Protein AF-A0A9E3J738-F1 (afdb_monomer)

Solvent-accessible surface area (backbone atoms only — not comparable to full-atom values): 4860 Å² total; per-residue (Å²): 111,52,71,48,75,53,98,90,43,45,38,37,37,36,63,67,84,90,80,82,52,46,38,41,40,35,77,57,97,70,34,36,38,37,38,30,24,55,89,57,38,45,40,32,40,39,24,32,60,38,61,72,60,45,55,55,50,49,60,47,56,77,43,93,30,48,47,79,79,44,56,89,80,43,65,91,73,64,50,75,51,80,87,125

Sequence (84 aa):
YFWSDQHGIRIQFAGHLTGDEEIVESRTTDGSLFLYRRGEAVTGVLAFERRAEFVKLRARLRRELSWQAVGEFVPSTVFSKECQ

Foldseek 3Di:
DDWDQDPNKTKDKDFDDPPQWKWKWADDPQWIKIWTDDQQWTGMIMIINPVVLRVVVNVCNVDTDTPVNCPVPHPPPIDIDRPD

Structure (mmCIF, N/CA/C/O backbone):
data_AF-A0A9E3J738-F1
#
_entry.id   AF-A0A9E3J738-F1
#
loop_
_atom_site.group_PDB
_atom_site.id
_atom_site.type_symbol
_atom_site.label_atom_id
_atom_site.label_alt_id
_atom_site.label_comp_id
_atom_site.label_asym_id
_atom_site.label_entity_id
_atom_site.label_seq_id
_atom_site.pdbx_PDB_ins_code
_atom_site.Cartn_x
_atom_site.Cartn_y
_atom_site.Cartn_z
_atom_site.occupancy
_atom_site.B_iso_or_equiv
_atom_site.auth_seq_id
_atom_site.auth_comp_id
_atom_site.auth_asym_id
_atom_site.auth_atom_id
_atom_site.pdbx_PDB_model_num
ATOM 1 N N . TYR A 1 1 ? -10.349 -4.683 -2.362 1.00 86.88 1 TYR A N 1
ATOM 2 C CA . TYR A 1 1 ? -9.086 -5.117 -3.006 1.00 86.88 1 TYR A CA 1
ATOM 3 C C . TYR A 1 1 ? -9.251 -4.924 -4.495 1.00 86.88 1 TYR A C 1
ATOM 5 O O . TYR A 1 1 ? -10.274 -5.337 -5.021 1.00 86.88 1 TYR A O 1
ATOM 13 N N . PHE A 1 2 ? -8.271 -4.298 -5.128 1.00 91.62 2 PHE A N 1
ATOM 14 C CA . PHE A 1 2 ? -8.242 -3.957 -6.541 1.00 91.62 2 PHE A CA 1
ATOM 15 C C . PHE A 1 2 ? -6.822 -4.173 -7.075 1.00 91.62 2 PHE A C 1
ATOM 17 O O . PHE A 1 2 ? -5.848 -4.046 -6.329 1.00 91.62 2 PHE A O 1
ATOM 24 N N . TRP A 1 3 ? -6.698 -4.506 -8.353 1.00 92.44 3 TRP A N 1
ATOM 25 C CA . TRP A 1 3 ? -5.427 -4.462 -9.063 1.00 92.44 3 TRP A CA 1
ATOM 26 C C . TRP A 1 3 ? -5.669 -4.139 -10.535 1.00 92.44 3 TRP A C 1
ATOM 28 O O . TRP A 1 3 ? -6.740 -4.429 -11.065 1.00 92.44 3 TRP A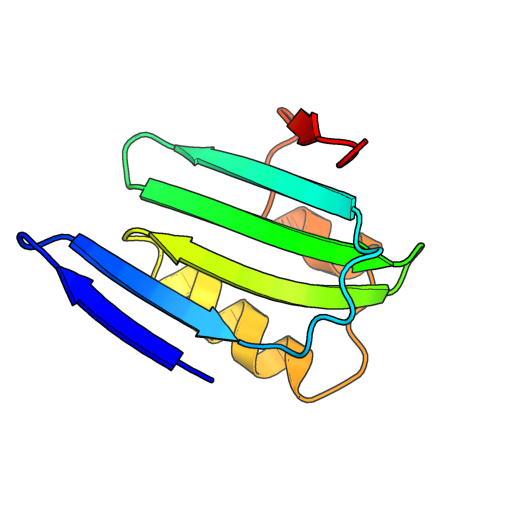 O 1
ATOM 38 N N . SER A 1 4 ? -4.661 -3.557 -11.173 1.00 93.81 4 SER A N 1
ATOM 39 C CA . SER A 1 4 ? -4.632 -3.306 -12.605 1.00 93.81 4 SER A CA 1
ATOM 40 C C . SER A 1 4 ? -3.213 -3.474 -13.122 1.00 93.81 4 SER A C 1
ATOM 42 O O . SER A 1 4 ? -2.251 -3.190 -12.412 1.00 93.81 4 SER A O 1
ATOM 44 N N . ASP A 1 5 ? -3.099 -3.900 -14.369 1.00 93.75 5 ASP A N 1
ATOM 45 C CA . ASP A 1 5 ? -1.889 -3.735 -15.164 1.00 93.75 5 ASP A CA 1
ATOM 46 C C . ASP A 1 5 ? -2.178 -2.641 -16.193 1.00 93.75 5 ASP A C 1
ATOM 48 O O . ASP A 1 5 ? -3.173 -2.731 -16.913 1.00 93.75 5 ASP A O 1
ATOM 52 N N . GLN A 1 6 ? -1.414 -1.554 -16.168 1.00 91.12 6 GLN A N 1
ATOM 53 C CA . GLN A 1 6 ? -1.548 -0.447 -17.117 1.00 91.12 6 GLN A CA 1
ATOM 54 C C . GLN A 1 6 ? -0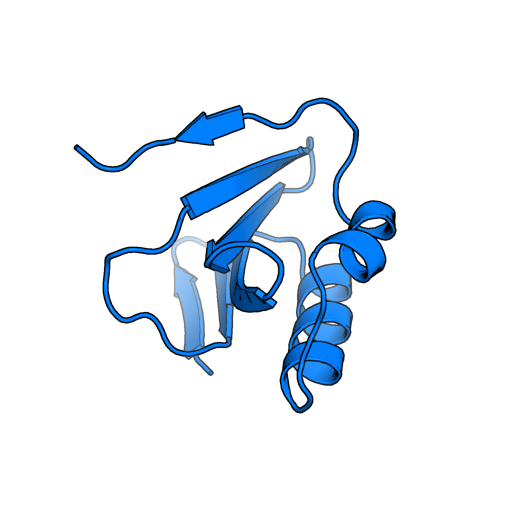.163 -0.110 -17.638 1.00 91.12 6 GLN A C 1
ATOM 56 O O . GLN A 1 6 ? 0.727 0.208 -16.854 1.00 91.12 6 GLN A O 1
ATOM 61 N N . HIS A 1 7 ? 0.022 -0.171 -18.956 1.00 91.88 7 HIS A N 1
ATOM 62 C CA . HIS A 1 7 ? 1.307 0.124 -19.597 1.00 91.88 7 HIS A CA 1
ATOM 63 C C . HIS A 1 7 ? 2.489 -0.689 -19.028 1.00 91.88 7 HIS A C 1
ATOM 65 O O . HIS A 1 7 ? 3.607 -0.185 -18.961 1.00 91.88 7 HIS A O 1
ATOM 71 N N . GLY A 1 8 ? 2.249 -1.936 -18.601 1.00 91.00 8 GLY A N 1
ATOM 72 C CA . GLY A 1 8 ? 3.272 -2.786 -17.986 1.00 91.00 8 GLY A CA 1
ATOM 73 C C . GLY A 1 8 ? 3.632 -2.402 -16.549 1.00 91.00 8 GLY A C 1
ATOM 74 O O . GLY A 1 8 ? 4.600 -2.932 -16.014 1.00 91.00 8 GLY A O 1
ATOM 75 N N . ILE A 1 9 ? 2.871 -1.491 -15.931 1.00 92.88 9 ILE A N 1
ATOM 76 C CA . ILE A 1 9 ? 2.970 -1.152 -14.515 1.00 92.88 9 ILE A CA 1
ATOM 77 C C . ILE A 1 9 ? 1.832 -1.827 -13.761 1.00 92.88 9 ILE A C 1
ATOM 79 O O . ILE A 1 9 ? 0.642 -1.605 -14.013 1.00 92.88 9 ILE A O 1
ATOM 83 N N . ARG A 1 10 ? 2.212 -2.622 -12.773 1.00 94.88 10 ARG A N 1
ATOM 84 C CA . ARG A 1 10 ? 1.328 -3.326 -11.866 1.00 94.88 10 ARG A CA 1
ATOM 85 C C . ARG A 1 10 ? 0.939 -2.430 -10.701 1.00 94.88 10 ARG A C 1
ATOM 87 O O . ARG A 1 10 ? 1.739 -2.122 -9.818 1.00 94.88 10 ARG A O 1
ATOM 94 N N . ILE A 1 11 ? -0.343 -2.095 -10.669 1.00 96.81 11 ILE A N 1
ATOM 95 C CA . ILE A 1 11 ? -0.993 -1.251 -9.669 1.00 96.81 11 ILE A CA 1
ATOM 96 C C . ILE A 1 11 ? -1.860 -2.138 -8.777 1.00 96.81 1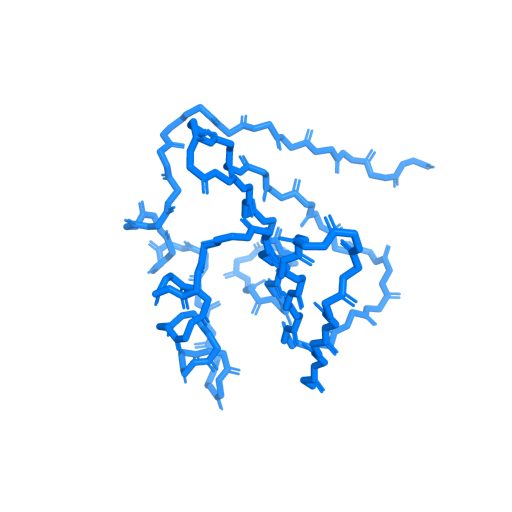1 ILE A C 1
ATOM 98 O O . ILE A 1 11 ? -2.634 -2.961 -9.267 1.00 96.81 11 ILE A O 1
ATOM 102 N N . GLN A 1 12 ? -1.755 -2.001 -7.456 1.00 97.38 12 GLN A N 1
ATOM 103 C CA . GLN A 1 12 ? -2.514 -2.824 -6.509 1.00 97.38 12 GLN A CA 1
ATOM 104 C C . GLN A 1 12 ? -3.006 -1.991 -5.330 1.00 97.38 12 GLN A C 1
ATOM 106 O O . GLN A 1 12 ? -2.218 -1.286 -4.714 1.00 97.38 12 GLN A O 1
ATOM 111 N N . PHE A 1 13 ? -4.282 -2.127 -4.969 1.00 97.81 13 PHE A N 1
ATOM 112 C CA . PHE A 1 13 ? -4.892 -1.432 -3.837 1.00 97.81 13 PHE A CA 1
ATOM 113 C C . PHE A 1 13 ? -5.645 -2.388 -2.901 1.00 97.81 13 PHE A C 1
ATOM 115 O O . PHE A 1 13 ? -6.366 -3.295 -3.333 1.00 97.81 13 PHE A O 1
ATOM 122 N N . ALA A 1 14 ? -5.523 -2.187 -1.593 1.00 97.31 14 ALA A N 1
ATOM 123 C CA . ALA A 1 14 ? -6.338 -2.852 -0.582 1.00 97.31 14 ALA A CA 1
ATOM 124 C C . ALA A 1 14 ? -6.659 -1.890 0.559 1.00 97.31 14 ALA A C 1
ATOM 126 O O . ALA A 1 14 ? -5.819 -1.084 0.928 1.00 97.31 14 ALA A O 1
ATOM 127 N N . GLY A 1 15 ? -7.852 -2.020 1.132 1.00 95.31 15 GLY A N 1
ATOM 128 C CA . GLY A 1 15 ? -8.345 -1.123 2.171 1.00 95.31 15 GLY A CA 1
ATOM 129 C C . GLY A 1 15 ? -9.710 -0.549 1.826 1.00 95.31 15 GLY A C 1
ATOM 130 O O . GLY A 1 15 ? -10.309 -0.917 0.807 1.00 95.31 15 GLY A O 1
ATOM 131 N N . HIS A 1 16 ? -10.172 0.342 2.692 1.00 93.56 16 HIS A N 1
ATOM 132 C CA . HIS A 1 16 ? -11.366 1.153 2.504 1.00 93.5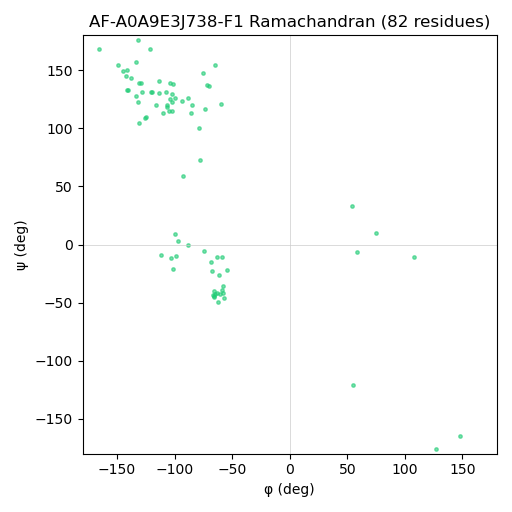6 16 HIS A CA 1
ATOM 133 C C . HIS A 1 16 ? -11.010 2.591 2.876 1.00 93.56 16 HIS A C 1
ATOM 135 O O . HIS A 1 16 ? -10.431 2.811 3.936 1.00 93.56 16 HIS A O 1
ATOM 141 N N . LEU A 1 17 ? -11.305 3.532 1.983 1.00 93.44 17 LEU A N 1
ATOM 142 C CA . LEU A 1 17 ? -10.985 4.947 2.152 1.00 93.44 17 LEU A CA 1
ATOM 143 C C . LEU A 1 17 ? -12.283 5.727 2.293 1.00 93.44 17 LEU A C 1
ATOM 145 O O . LEU A 1 17 ? -13.243 5.435 1.575 1.00 93.44 17 LEU A O 1
ATOM 149 N N . THR A 1 18 ? -12.292 6.720 3.174 1.00 92.62 18 THR A N 1
ATOM 150 C CA . THR A 1 18 ? -13.423 7.645 3.333 1.00 92.62 18 THR A CA 1
ATOM 151 C C . THR A 1 18 ? -13.099 9.068 2.882 1.00 92.62 18 THR A C 1
ATOM 153 O O . THR A 1 18 ? -14.021 9.863 2.731 1.00 92.62 18 THR A O 1
ATOM 156 N N . GLY A 1 19 ? -11.830 9.365 2.582 1.00 91.38 19 GLY A N 1
ATOM 157 C CA . GLY A 1 19 ? -11.372 10.614 1.965 1.00 91.38 19 GLY A CA 1
ATOM 158 C C . GLY A 1 19 ? -10.616 11.556 2.905 1.00 91.38 19 GLY A C 1
ATOM 159 O O . GLY A 1 19 ? -10.000 12.500 2.430 1.00 91.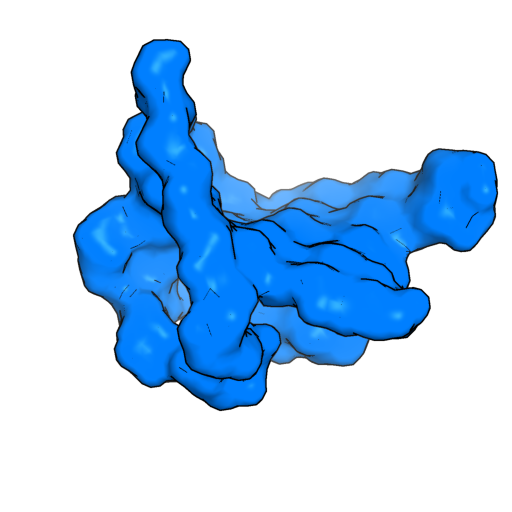38 19 GLY A O 1
ATOM 160 N N . ASP A 1 20 ? -10.630 11.295 4.210 1.00 91.88 20 ASP A N 1
ATOM 161 C CA . ASP A 1 20 ? -9.945 12.065 5.259 1.00 91.88 20 ASP A CA 1
ATOM 162 C C . ASP A 1 20 ? -8.614 11.433 5.702 1.00 91.88 20 ASP A C 1
ATOM 164 O O . ASP A 1 20 ? -8.017 11.839 6.697 1.00 91.88 20 ASP A O 1
ATOM 168 N N . GLU A 1 21 ? -8.150 10.405 4.991 1.00 93.38 21 GLU A N 1
ATOM 169 C CA . GLU A 1 21 ? -6.901 9.730 5.313 1.00 93.38 21 GLU A CA 1
ATOM 170 C C . GLU A 1 21 ? -5.658 10.569 4.991 1.00 93.38 21 GLU A C 1
ATOM 172 O O . GLU A 1 21 ? -5.502 11.110 3.896 1.00 93.38 21 GLU A O 1
ATOM 177 N N . GLU A 1 22 ? -4.695 10.550 5.910 1.00 92.94 22 GLU A N 1
ATOM 178 C CA . GLU A 1 22 ? -3.328 10.976 5.631 1.00 92.94 22 GLU A CA 1
ATOM 179 C C . GLU A 1 22 ? -2.647 9.954 4.715 1.00 92.94 22 GLU A C 1
ATOM 181 O O . GLU A 1 22 ? -2.741 8.738 4.932 1.00 92.94 22 GLU A O 1
ATOM 186 N N . ILE A 1 23 ? -1.919 10.448 3.712 1.00 92.94 23 ILE A N 1
ATOM 187 C CA . ILE A 1 23 ? -1.180 9.605 2.772 1.00 92.94 23 ILE A CA 1
ATOM 188 C C . ILE A 1 23 ? 0.308 9.706 3.075 1.00 92.94 23 ILE A C 1
ATOM 190 O O . ILE A 1 23 ? 0.907 10.775 2.940 1.00 92.94 23 ILE A O 1
ATOM 194 N N . VAL A 1 24 ? 0.905 8.568 3.423 1.00 91.81 24 VAL A N 1
ATOM 195 C CA . VAL A 1 24 ? 2.350 8.415 3.583 1.00 91.81 24 VAL A CA 1
ATOM 196 C C . VAL A 1 24 ? 2.919 7.669 2.391 1.00 91.81 24 VAL A C 1
ATOM 198 O O . VAL A 1 24 ? 2.501 6.554 2.074 1.00 91.81 24 VAL A O 1
ATOM 201 N N . GLU A 1 25 ? 3.905 8.281 1.750 1.00 91.38 25 GLU A N 1
ATOM 202 C CA . GLU A 1 25 ? 4.567 7.724 0.584 1.00 91.38 25 GLU A CA 1
ATOM 203 C C . GLU A 1 25 ? 5.962 7.152 0.896 1.00 91.38 25 GLU A C 1
ATOM 205 O O . GLU A 1 25 ? 6.768 7.765 1.591 1.00 91.38 25 GLU A O 1
ATOM 210 N N . SER A 1 26 ? 6.259 5.994 0.300 1.00 89.94 26 SER A N 1
ATOM 211 C CA . SER A 1 26 ? 7.581 5.376 0.206 1.00 89.94 26 SER A CA 1
ATOM 212 C C . SER A 1 26 ? 7.906 5.088 -1.261 1.00 89.94 26 SER A C 1
ATOM 214 O O . SER A 1 26 ? 7.336 4.179 -1.872 1.00 89.94 26 SER A O 1
ATOM 216 N N . ARG A 1 27 ? 8.844 5.855 -1.824 1.00 90.25 27 ARG A N 1
ATOM 217 C CA . ARG A 1 27 ? 9.372 5.649 -3.182 1.00 90.25 27 ARG A CA 1
ATOM 218 C C . ARG A 1 27 ? 10.732 4.960 -3.123 1.00 90.25 27 ARG A C 1
ATOM 220 O O . ARG A 1 27 ? 11.579 5.331 -2.313 1.00 90.25 27 ARG A O 1
ATOM 227 N N . THR A 1 28 ? 10.950 3.996 -4.007 1.00 87.88 28 THR A N 1
ATOM 228 C CA . THR A 1 28 ? 12.252 3.364 -4.258 1.00 87.88 28 THR A CA 1
ATOM 229 C C . THR A 1 28 ? 12.511 3.321 -5.767 1.00 87.8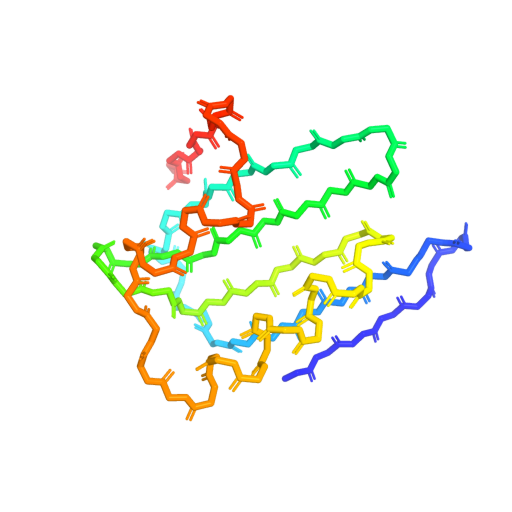8 28 THR A C 1
ATOM 231 O O . THR A 1 28 ? 11.655 3.711 -6.561 1.00 87.88 28 THR A O 1
ATOM 234 N N . THR A 1 29 ? 13.686 2.848 -6.187 1.00 88.94 29 THR A N 1
ATOM 235 C CA . THR A 1 29 ? 13.977 2.592 -7.611 1.00 88.94 29 THR A CA 1
ATOM 236 C C . THR A 1 29 ? 13.057 1.537 -8.219 1.00 88.94 29 THR A C 1
ATOM 238 O O . THR A 1 29 ? 12.797 1.571 -9.417 1.00 88.94 29 THR A O 1
ATOM 241 N N . ASP A 1 30 ? 12.539 0.636 -7.385 1.00 86.50 30 ASP A N 1
ATOM 242 C CA . ASP A 1 30 ? 11.784 -0.546 -7.805 1.00 86.50 30 ASP A CA 1
ATOM 243 C C . ASP A 1 30 ? 10.266 -0.329 -7.747 1.00 86.50 30 ASP A C 1
ATOM 245 O O . ASP A 1 30 ? 9.498 -1.258 -7.981 1.00 86.50 30 ASP A O 1
ATOM 249 N N . GLY A 1 31 ? 9.808 0.877 -7.393 1.00 92.50 31 GLY A N 1
ATOM 250 C CA . GLY A 1 31 ? 8.388 1.203 -7.359 1.00 92.50 31 GLY A CA 1
ATOM 251 C C . GLY A 1 31 ? 8.000 2.212 -6.286 1.00 92.50 31 GLY A C 1
ATOM 252 O O . GLY A 1 31 ? 8.815 2.940 -5.720 1.00 92.50 31 GLY A O 1
ATOM 253 N N . SER A 1 32 ? 6.703 2.291 -6.010 1.00 93.69 32 SER A N 1
ATOM 254 C CA . SER A 1 32 ? 6.150 3.226 -5.024 1.00 93.69 32 SER A CA 1
ATOM 255 C C . SER A 1 32 ? 5.079 2.550 -4.183 1.00 93.69 32 SER A C 1
ATOM 257 O O . SER A 1 32 ? 4.316 1.714 -4.666 1.00 93.69 32 SER A O 1
ATOM 259 N N . LEU A 1 33 ? 5.035 2.902 -2.905 1.00 94.00 33 LEU A N 1
ATOM 260 C CA . LEU A 1 33 ? 4.064 2.418 -1.937 1.00 94.00 33 LEU A CA 1
ATOM 261 C C . LEU A 1 33 ? 3.438 3.618 -1.235 1.00 94.00 33 LEU A C 1
ATOM 263 O O . LEU A 1 33 ? 4.147 4.487 -0.738 1.00 94.00 33 LEU A O 1
ATOM 267 N N . PHE A 1 34 ? 2.118 3.629 -1.166 1.00 95.12 34 PHE A N 1
ATOM 268 C CA . PHE A 1 34 ? 1.333 4.635 -0.475 1.00 95.12 34 PHE A CA 1
ATOM 269 C C . PHE A 1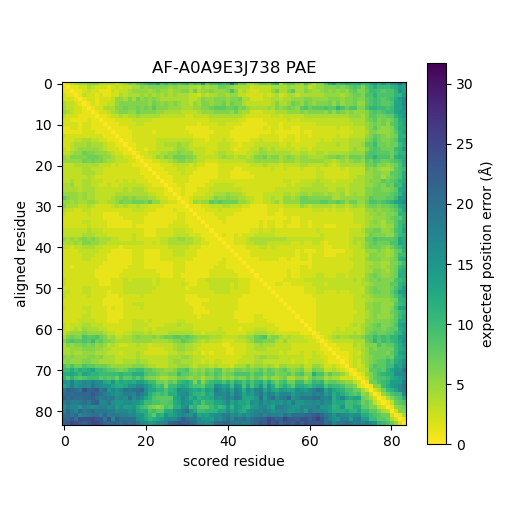 34 ? 0.513 3.944 0.599 1.00 95.12 34 PHE A C 1
ATOM 271 O O . PHE A 1 34 ? -0.152 2.937 0.339 1.00 95.12 34 PHE A O 1
ATOM 278 N N . LEU A 1 35 ? 0.564 4.486 1.804 1.00 94.81 35 LEU A N 1
ATOM 279 C CA . LEU A 1 35 ? -0.203 4.021 2.944 1.00 94.81 35 LEU A CA 1
ATOM 280 C C . LEU A 1 35 ? -1.196 5.098 3.326 1.00 94.81 35 LEU A C 1
ATOM 282 O O . LEU A 1 35 ? -0.827 6.257 3.488 1.00 94.81 35 LEU A O 1
ATOM 286 N N . TYR A 1 36 ? -2.442 4.682 3.472 1.00 95.12 36 TYR A N 1
ATOM 287 C CA . TYR A 1 36 ? -3.529 5.528 3.920 1.00 95.12 36 TYR A CA 1
ATOM 288 C C . TYR A 1 36 ? -3.739 5.248 5.396 1.00 95.12 36 TYR A C 1
ATOM 290 O O . TYR A 1 36 ? -3.897 4.084 5.789 1.00 95.12 36 TYR A O 1
ATOM 298 N N . ARG A 1 37 ? -3.706 6.296 6.214 1.00 93.38 37 ARG A N 1
ATOM 299 C CA . ARG A 1 37 ? -3.903 6.174 7.655 1.00 93.38 37 ARG A CA 1
ATOM 300 C C . ARG A 1 37 ? -4.878 7.211 8.183 1.00 93.38 37 ARG A C 1
ATOM 302 O O . ARG A 1 37 ? -5.041 8.284 7.614 1.00 93.38 37 ARG A O 1
ATOM 309 N N . ARG A 1 38 ? -5.476 6.891 9.323 1.00 93.25 38 ARG A N 1
ATOM 310 C CA . ARG A 1 38 ? -6.292 7.801 10.120 1.00 93.25 38 ARG A CA 1
ATOM 311 C C . ARG A 1 38 ? -5.820 7.706 11.561 1.00 93.25 38 ARG A C 1
ATOM 313 O O . ARG A 1 38 ? -6.053 6.697 12.229 1.00 93.25 38 ARG A O 1
ATOM 320 N N . GLY A 1 39 ? -5.081 8.720 12.003 1.00 91.62 39 GLY A N 1
ATOM 321 C CA . GLY A 1 39 ? -4.323 8.643 13.249 1.00 91.62 39 GLY A CA 1
ATOM 322 C C . GLY A 1 39 ? -3.394 7.425 13.250 1.00 91.62 39 GLY A C 1
ATOM 323 O O . GLY A 1 39 ? -2.566 7.258 12.355 1.00 91.62 39 GLY A O 1
ATOM 324 N N . GLU A 1 40 ? -3.573 6.543 14.230 1.00 91.75 40 GLU A N 1
ATOM 325 C CA . GLU A 1 40 ? -2.739 5.350 14.404 1.00 91.75 40 GLU A CA 1
ATOM 326 C C . GLU A 1 40 ? -3.233 4.119 13.637 1.00 91.75 40 GLU A C 1
ATOM 328 O O . GLU A 1 40 ? -2.584 3.081 13.706 1.00 91.75 40 GLU A O 1
ATOM 333 N N . ALA A 1 41 ? -4.345 4.192 12.901 1.00 92.94 41 ALA A N 1
ATOM 334 C CA . ALA A 1 41 ? -4.871 3.059 12.142 1.00 92.94 41 ALA A CA 1
ATOM 335 C C . ALA A 1 41 ? -4.542 3.184 10.651 1.00 92.94 41 ALA A C 1
ATOM 337 O O . ALA A 1 41 ? -4.838 4.198 10.019 1.00 92.94 41 ALA A O 1
ATOM 338 N N . VAL A 1 42 ? -3.981 2.129 10.062 1.00 95.50 42 VAL A N 1
ATOM 339 C CA . VAL A 1 42 ? -3.793 2.024 8.611 1.00 95.50 42 VAL A CA 1
ATOM 340 C C . VAL A 1 42 ? -5.066 1.478 7.987 1.00 95.50 42 VAL A C 1
ATOM 342 O O . VAL A 1 42 ? -5.504 0.372 8.299 1.00 95.50 42 VAL A O 1
ATOM 345 N N . THR A 1 43 ? -5.655 2.261 7.094 1.00 96.12 43 THR A N 1
ATOM 346 C CA . THR A 1 43 ? -6.948 1.980 6.459 1.00 96.12 43 THR A CA 1
ATOM 347 C C . THR A 1 43 ? -6.785 1.440 5.042 1.00 96.12 43 THR A C 1
ATOM 349 O O . THR A 1 43 ? -7.674 0.752 4.529 1.00 96.12 43 THR A O 1
ATOM 352 N N . GLY A 1 44 ? -5.629 1.681 4.412 1.00 96.56 44 GLY A N 1
ATOM 353 C CA . GLY A 1 44 ? -5.353 1.175 3.077 1.00 96.56 44 GLY A CA 1
ATOM 354 C C . GLY A 1 44 ? -3.897 1.231 2.636 1.00 96.56 44 GLY A C 1
ATOM 355 O O . GLY A 1 44 ? -3.037 1.853 3.254 1.00 96.56 44 GLY A O 1
ATOM 356 N N . VAL A 1 45 ? -3.636 0.553 1.524 1.00 96.88 45 VAL A N 1
ATOM 357 C CA . VAL A 1 45 ? -2.341 0.484 0.851 1.00 96.88 45 VAL A CA 1
ATOM 358 C C . VAL A 1 45 ? -2.545 0.501 -0.661 1.00 96.88 45 VAL A C 1
ATOM 360 O O . VAL A 1 45 ? -3.357 -0.264 -1.186 1.00 96.88 45 VAL A O 1
ATOM 363 N N . LEU A 1 46 ? -1.777 1.336 -1.358 1.00 96.81 46 LEU A N 1
ATOM 364 C CA . LEU A 1 46 ? -1.636 1.363 -2.814 1.00 96.81 46 LEU A CA 1
ATOM 365 C C . LEU A 1 46 ? -0.169 1.100 -3.170 1.00 96.81 46 LEU A C 1
ATOM 367 O O . LEU A 1 46 ? 0.729 1.709 -2.602 1.00 96.81 46 LEU A O 1
ATOM 371 N N . ALA A 1 47 ? 0.086 0.190 -4.102 1.00 96.19 47 ALA A N 1
ATOM 372 C CA . ALA A 1 47 ? 1.430 -0.194 -4.517 1.00 96.19 47 ALA A CA 1
ATOM 373 C C . ALA A 1 47 ? 1.566 -0.181 -6.041 1.00 96.19 47 ALA A C 1
ATOM 375 O O . ALA A 1 47 ? 0.686 -0.678 -6.744 1.00 96.19 47 ALA A O 1
ATOM 376 N N . PHE A 1 48 ? 2.708 0.316 -6.506 1.00 96.25 48 PHE A N 1
ATOM 377 C CA . PHE A 1 48 ? 3.194 0.267 -7.881 1.00 96.25 48 PHE A CA 1
ATOM 378 C C . PHE A 1 48 ? 4.474 -0.564 -7.883 1.00 96.25 48 PHE A C 1
ATOM 380 O O . PHE A 1 48 ? 5.394 -0.223 -7.142 1.00 96.25 48 PHE A O 1
ATOM 387 N N . GLU A 1 49 ? 4.507 -1.672 -8.629 1.00 95.81 49 GLU A N 1
ATOM 388 C CA . GLU A 1 49 ? 5.636 -2.629 -8.722 1.00 95.81 49 GLU A CA 1
ATOM 389 C C . GLU A 1 49 ? 6.100 -3.288 -7.397 1.00 95.81 49 GLU A C 1
ATOM 391 O O . GLU A 1 49 ? 6.831 -4.275 -7.395 1.00 95.81 49 GLU A O 1
ATOM 396 N N . ARG A 1 50 ? 5.574 -2.878 -6.236 1.00 93.56 50 ARG A N 1
ATOM 397 C CA . ARG A 1 50 ? 5.928 -3.420 -4.908 1.00 93.56 50 ARG A CA 1
ATOM 398 C C . ARG A 1 50 ? 5.025 -4.568 -4.451 1.00 93.56 50 ARG A C 1
ATOM 400 O O . ARG A 1 50 ? 4.325 -4.495 -3.434 1.00 93.56 50 ARG A O 1
ATOM 407 N N . ARG A 1 51 ? 4.975 -5.652 -5.240 1.00 93.06 51 ARG A N 1
ATOM 408 C CA . ARG A 1 51 ? 4.043 -6.781 -5.011 1.00 93.06 51 ARG A CA 1
ATOM 409 C C . ARG A 1 51 ? 4.249 -7.467 -3.658 1.00 93.06 51 ARG A C 1
ATOM 411 O O . ARG A 1 51 ? 3.258 -7.832 -3.020 1.00 93.06 51 ARG A O 1
ATOM 418 N N . ALA A 1 52 ? 5.494 -7.694 -3.243 1.00 92.50 52 ALA A N 1
ATOM 419 C CA . ALA A 1 52 ? 5.797 -8.455 -2.030 1.00 92.50 52 ALA A CA 1
ATOM 420 C C . ALA A 1 52 ? 5.318 -7.719 -0.770 1.00 92.50 52 ALA A C 1
ATOM 422 O O . ALA A 1 52 ? 4.661 -8.306 0.094 1.00 92.50 52 ALA A O 1
ATOM 423 N N . GLU A 1 53 ? 5.585 -6.420 -0.697 1.00 93.50 53 GLU A N 1
ATOM 424 C CA . GLU A 1 53 ? 5.160 -5.535 0.382 1.00 93.50 53 GLU A CA 1
ATOM 425 C C . GLU A 1 53 ? 3.644 -5.386 0.393 1.00 93.50 53 GLU A C 1
ATOM 427 O O . GLU A 1 53 ? 3.023 -5.535 1.445 1.00 93.50 53 GLU A O 1
ATOM 432 N N . PHE A 1 54 ? 3.026 -5.219 -0.781 1.00 94.69 54 PHE A N 1
ATOM 433 C CA . PHE A 1 54 ? 1.572 -5.165 -0.893 1.00 94.69 54 PHE A CA 1
ATOM 434 C C . PHE A 1 54 ? 0.890 -6.415 -0.326 1.00 94.69 54 PHE A C 1
ATOM 436 O O . PHE A 1 54 ? -0.084 -6.304 0.417 1.00 94.69 54 PHE A O 1
ATOM 443 N N . VAL A 1 55 ? 1.376 -7.617 -0.658 1.00 94.75 55 VAL A N 1
ATOM 444 C CA . VAL A 1 55 ? 0.775 -8.868 -0.165 1.00 94.75 55 VAL A CA 1
ATOM 445 C C . VAL A 1 55 ? 0.880 -8.962 1.359 1.00 94.75 55 VAL A C 1
ATOM 447 O O . VAL A 1 55 ? -0.105 -9.327 2.007 1.00 94.75 55 VAL A O 1
ATOM 450 N N . LYS A 1 56 ? 2.030 -8.586 1.937 1.00 93.94 56 LYS A N 1
ATOM 451 C CA . LYS A 1 56 ? 2.237 -8.554 3.394 1.00 93.94 56 LYS A CA 1
ATOM 452 C C . LYS A 1 56 ? 1.290 -7.560 4.073 1.00 93.94 56 LYS A C 1
ATOM 454 O O . LYS A 1 56 ? 0.593 -7.929 5.017 1.00 93.94 56 LYS A O 1
ATOM 459 N N . LEU A 1 57 ? 1.209 -6.333 3.562 1.00 94.69 57 LEU A N 1
ATOM 460 C CA . LEU A 1 57 ? 0.353 -5.278 4.111 1.00 94.69 57 LEU A CA 1
ATOM 461 C C . LEU A 1 57 ? -1.131 -5.613 3.973 1.00 94.69 57 LEU A C 1
ATOM 463 O O . LEU A 1 57 ? -1.872 -5.516 4.945 1.00 94.69 57 LEU A O 1
ATOM 467 N N . ARG A 1 58 ? -1.564 -6.114 2.812 1.00 95.19 58 ARG A N 1
ATOM 468 C CA . ARG A 1 58 ? -2.944 -6.572 2.597 1.00 95.19 58 ARG A CA 1
ATOM 469 C C . ARG A 1 58 ? -3.340 -7.681 3.570 1.00 95.19 58 ARG A C 1
ATOM 471 O O . ARG A 1 58 ? -4.486 -7.712 4.011 1.00 95.19 58 ARG A O 1
ATOM 478 N N . ALA A 1 59 ? -2.436 -8.615 3.867 1.00 94.12 59 ALA A N 1
ATOM 479 C CA . ALA A 1 59 ? -2.710 -9.670 4.836 1.00 94.12 59 ALA A CA 1
ATOM 480 C C . ALA A 1 59 ? -2.899 -9.095 6.247 1.00 94.12 59 ALA A C 1
ATOM 482 O O . ALA A 1 59 ? -3.842 -9.490 6.931 1.00 94.12 59 ALA A O 1
ATOM 483 N N . ARG A 1 60 ? -2.055 -8.132 6.648 1.00 93.31 60 ARG A N 1
ATOM 484 C CA . ARG A 1 60 ? -2.166 -7.441 7.943 1.00 93.31 60 ARG A CA 1
ATOM 485 C C . ARG A 1 60 ? -3.443 -6.588 8.037 1.00 93.31 60 ARG A C 1
ATOM 487 O O . ARG A 1 60 ? -4.125 -6.680 9.047 1.00 93.31 60 ARG A O 1
ATOM 494 N N . LEU A 1 61 ? -3.835 -5.899 6.960 1.00 93.50 61 LEU A N 1
ATOM 495 C CA . LEU A 1 61 ? -5.067 -5.091 6.852 1.00 93.50 61 LEU A CA 1
ATOM 496 C C . LEU A 1 61 ? -6.381 -5.880 6.987 1.00 93.50 61 LEU A C 1
ATOM 498 O O . LEU A 1 61 ? -7.447 -5.283 7.086 1.00 93.50 61 LEU A O 1
ATOM 502 N N . ARG A 1 62 ? -6.350 -7.220 6.968 1.00 90.19 62 ARG A N 1
ATOM 503 C CA . ARG A 1 62 ? -7.539 -8.027 7.312 1.00 90.19 62 ARG A CA 1
ATOM 504 C C . ARG A 1 62 ? -7.904 -7.926 8.795 1.00 90.19 62 ARG A C 1
ATOM 506 O O . ARG A 1 62 ? -8.984 -8.360 9.182 1.00 90.19 62 ARG A O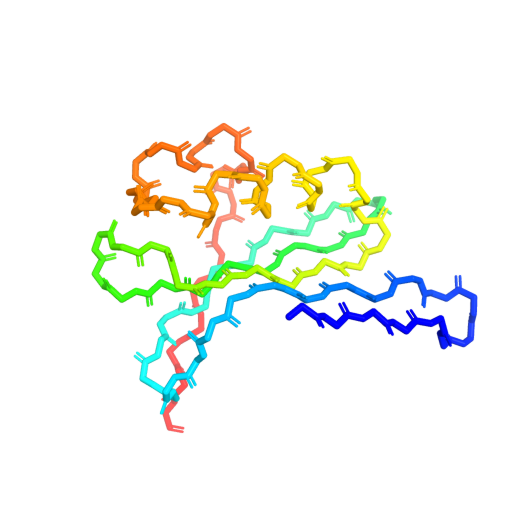 1
ATOM 513 N N . ARG A 1 63 ? -6.983 -7.415 9.610 1.00 89.31 63 ARG A N 1
ATOM 514 C CA . ARG A 1 63 ? -7.152 -7.065 11.019 1.00 89.31 63 ARG A CA 1
ATOM 515 C C . ARG A 1 63 ? -6.829 -5.577 11.162 1.00 89.31 63 ARG A C 1
ATOM 517 O O . ARG A 1 63 ? -6.286 -4.971 10.241 1.00 89.31 63 ARG A O 1
ATOM 524 N N . GLU A 1 64 ? -7.143 -5.000 12.312 1.00 88.19 64 GLU A N 1
ATOM 525 C CA . GLU A 1 64 ? -6.708 -3.640 12.623 1.00 88.19 64 GLU A CA 1
ATOM 526 C C . GLU A 1 64 ? -5.171 -3.571 12.606 1.00 88.19 64 GLU A C 1
ATOM 528 O O . GLU A 1 64 ? -4.496 -4.336 13.301 1.00 88.19 64 GLU A O 1
ATOM 533 N N . LEU A 1 65 ? -4.624 -2.708 11.747 1.00 92.81 65 LEU A N 1
ATOM 534 C CA . LEU A 1 65 ? -3.189 -2.528 11.556 1.00 92.81 65 LEU A CA 1
ATOM 535 C C . LEU A 1 65 ? -2.787 -1.169 12.118 1.00 92.81 65 LEU A C 1
ATOM 537 O O . LEU A 1 65 ? -3.173 -0.140 11.567 1.00 92.81 65 LEU A O 1
ATOM 541 N N . SER A 1 66 ? -1.998 -1.167 13.191 1.00 93.00 66 SER A N 1
ATOM 542 C CA . SER A 1 66 ? -1.475 0.073 13.757 1.00 93.00 66 SER A CA 1
ATOM 543 C C . SER A 1 66 ? -0.341 0.647 12.906 1.00 93.00 66 SER A C 1
ATOM 545 O O . SER A 1 66 ? 0.448 -0.094 12.316 1.00 93.00 66 SER A O 1
ATOM 547 N N . TRP A 1 67 ? -0.224 1.971 12.876 1.00 90.88 67 TRP A N 1
ATOM 548 C CA . TRP A 1 67 ? 0.809 2.699 12.145 1.00 90.88 67 TRP A CA 1
ATOM 549 C C . TRP A 1 67 ? 2.219 2.290 12.585 1.00 90.88 67 TRP A C 1
ATOM 551 O O . TRP A 1 67 ? 3.087 2.028 11.754 1.00 90.88 67 TRP A O 1
ATOM 561 N N . GLN A 1 68 ? 2.424 2.122 13.893 1.00 88.00 68 GLN A N 1
ATOM 562 C CA . GLN A 1 68 ? 3.701 1.675 14.458 1.00 88.00 68 GLN A CA 1
ATOM 563 C C . GLN A 1 68 ? 4.152 0.314 13.907 1.00 88.00 68 GLN A C 1
ATOM 565 O O . GLN A 1 68 ? 5.338 0.107 13.658 1.00 88.00 68 GLN A O 1
ATOM 570 N N . ALA A 1 69 ? 3.213 -0.600 13.642 1.00 87.94 69 ALA A N 1
ATOM 571 C CA . ALA A 1 69 ? 3.512 -1.917 13.081 1.00 87.94 69 ALA A CA 1
ATOM 572 C C . ALA A 1 69 ? 3.869 -1.880 11.582 1.00 87.94 69 ALA A C 1
ATOM 574 O O . ALA A 1 69 ? 4.222 -2.915 11.006 1.00 87.94 69 ALA A O 1
ATOM 575 N N . VAL A 1 70 ? 3.757 -0.715 10.934 1.00 86.81 70 VAL A N 1
ATOM 576 C CA . VAL A 1 70 ? 4.065 -0.515 9.511 1.00 86.81 70 VAL A CA 1
ATOM 577 C C . VAL A 1 70 ? 5.458 0.077 9.284 1.00 86.81 70 VAL A C 1
ATOM 579 O O . VAL A 1 70 ? 5.950 0.026 8.158 1.00 86.81 70 VAL A O 1
ATOM 582 N N . GLY A 1 71 ? 6.150 0.524 10.340 1.00 78.94 71 GLY A N 1
ATOM 583 C CA . GLY A 1 71 ? 7.508 1.083 10.253 1.00 78.94 71 GLY A CA 1
ATOM 584 C C . GLY A 1 71 ? 8.540 0.168 9.574 1.00 78.94 71 GLY A C 1
ATOM 585 O O . GLY A 1 71 ? 9.516 0.649 9.017 1.00 78.94 71 GLY A O 1
ATOM 586 N N . GLU A 1 72 ? 8.295 -1.144 9.525 1.00 73.81 72 GLU A N 1
ATOM 587 C CA . GLU A 1 72 ? 9.125 -2.114 8.790 1.00 73.81 72 GLU A CA 1
ATOM 588 C C . GLU A 1 72 ? 9.061 -1.953 7.256 1.00 73.81 72 GLU A C 1
ATOM 590 O O . GLU A 1 72 ? 9.953 -2.417 6.547 1.00 73.81 72 GLU A O 1
ATOM 595 N N . PHE A 1 73 ? 7.995 -1.347 6.721 1.00 72.94 73 PHE A N 1
ATOM 596 C CA . PHE A 1 73 ? 7.730 -1.249 5.277 1.00 72.94 73 PHE A CA 1
ATOM 597 C C . PHE A 1 73 ? 8.050 0.124 4.680 1.00 72.94 73 PHE A C 1
ATOM 599 O O . PHE A 1 73 ? 8.053 0.266 3.451 1.00 72.94 73 PHE A O 1
ATOM 606 N N . VAL A 1 74 ? 8.293 1.120 5.534 1.00 71.25 74 VAL A N 1
ATOM 607 C CA . VAL A 1 74 ? 8.428 2.531 5.164 1.00 71.25 74 VAL A CA 1
ATOM 608 C C . VAL A 1 74 ? 9.776 3.043 5.682 1.00 71.25 74 VAL A C 1
ATOM 610 O O . VAL A 1 74 ? 9.943 3.166 6.894 1.00 71.25 74 VAL A O 1
ATOM 613 N N . PRO A 1 75 ? 10.759 3.332 4.810 1.00 61.78 75 PRO A N 1
ATOM 614 C CA . PRO A 1 75 ? 11.983 4.004 5.227 1.00 61.78 75 PRO A CA 1
ATOM 615 C C . PRO A 1 75 ? 11.668 5.428 5.710 1.00 61.78 75 PRO A C 1
ATOM 617 O O . PRO A 1 75 ? 10.693 6.039 5.281 1.00 61.78 75 PRO A O 1
ATOM 620 N N . SER A 1 76 ? 12.522 5.973 6.576 1.00 54.25 76 SER A N 1
ATOM 621 C CA . SER A 1 76 ? 12.342 7.254 7.283 1.00 54.25 76 SER A CA 1
ATOM 622 C C . SER A 1 76 ? 12.171 8.488 6.385 1.00 54.25 76 SER A C 1
ATOM 624 O O . SER A 1 76 ? 11.793 9.548 6.879 1.00 54.25 76 SER A O 1
ATOM 626 N N . THR A 1 77 ? 12.413 8.376 5.077 1.00 55.72 77 THR A N 1
ATOM 627 C CA . THR A 1 77 ? 12.077 9.409 4.089 1.00 55.72 77 THR A CA 1
ATOM 628 C C . THR A 1 77 ? 10.580 9.355 3.776 1.00 55.72 77 THR A C 1
ATOM 630 O O . THR A 1 77 ? 10.156 8.875 2.727 1.00 55.72 77 THR A O 1
ATOM 633 N N . VAL A 1 78 ? 9.782 9.814 4.736 1.00 60.34 78 VAL A N 1
ATOM 634 C CA . VAL A 1 78 ? 8.323 9.896 4.655 1.00 60.34 78 VAL A CA 1
ATOM 635 C C . VAL A 1 78 ? 7.928 11.278 4.155 1.00 60.34 78 VAL A C 1
ATOM 637 O O . VAL A 1 78 ? 8.271 12.286 4.770 1.00 60.34 78 VAL A O 1
ATOM 640 N N . PHE A 1 79 ? 7.172 11.323 3.061 1.00 59.25 79 PHE A N 1
ATOM 641 C CA . PHE A 1 79 ? 6.452 12.523 2.649 1.00 59.25 79 PHE A CA 1
ATOM 642 C C . PHE A 1 79 ? 4.974 12.327 2.975 1.00 59.25 79 PHE A C 1
ATOM 644 O O . PHE A 1 79 ? 4.329 11.440 2.411 1.00 59.25 79 PHE A O 1
ATOM 651 N N . SER A 1 80 ? 4.457 13.142 3.893 1.00 60.16 80 SER A N 1
ATOM 652 C CA . SER A 1 80 ? 3.022 13.240 4.152 1.00 60.16 80 SER A CA 1
ATOM 653 C C . SER A 1 80 ? 2.434 14.290 3.223 1.00 60.16 80 SER A C 1
ATOM 655 O O . SER A 1 80 ? 2.914 15.424 3.186 1.00 60.16 80 SER A O 1
ATOM 657 N N . LYS A 1 81 ? 1.404 13.924 2.461 1.00 56.06 81 LYS A N 1
ATOM 658 C CA . LYS A 1 81 ? 0.565 14.912 1.779 1.00 56.06 81 LYS A CA 1
ATOM 659 C C . LYS A 1 81 ? -0.732 15.065 2.557 1.00 56.06 81 LYS A C 1
ATOM 661 O O . LYS A 1 81 ? -1.515 14.123 2.627 1.00 56.06 81 LYS A O 1
ATOM 666 N N . GLU A 1 82 ? -0.942 16.248 3.120 1.00 49.78 82 GLU A N 1
ATOM 667 C CA . GLU A 1 82 ? -2.253 16.684 3.594 1.00 49.78 82 GLU A CA 1
ATOM 668 C C . GLU A 1 82 ? -3.085 17.007 2.345 1.00 49.78 82 GLU A C 1
ATOM 670 O O . GLU A 1 82 ? -2.695 17.847 1.530 1.00 49.78 82 GLU A O 1
ATOM 675 N N . CYS A 1 83 ? -4.169 16.265 2.114 1.00 41.72 83 CYS A N 1
ATOM 676 C CA . CYS A 1 83 ? -5.093 16.567 1.025 1.00 41.72 83 CYS A CA 1
ATOM 677 C C . CYS A 1 83 ? -5.976 17.731 1.499 1.00 41.72 83 CYS A C 1
ATOM 679 O O . CYS A 1 83 ? -6.858 17.528 2.330 1.00 41.72 83 CYS A O 1
ATOM 681 N N . GLN A 1 84 ? -5.638 18.946 1.054 1.00 34.66 84 GLN A N 1
ATOM 682 C CA . GLN A 1 84 ? -6.358 20.192 1.331 1.00 34.66 84 GLN A CA 1
ATOM 683 C C . GLN A 1 84 ? -7.543 20.378 0.379 1.00 34.66 84 GLN A C 1
ATOM 685 O O . GLN A 1 84 ? -7.397 20.011 -0.811 1.00 34.66 84 GLN A O 1
#

Secondary structure (DSSP, 8-state):
-EEEEETTEEEEEEE---S--EEEEEEETTEEEEEEEETTEEEEEEEES-HHHHHHHHHHTTS-EEGGGGTTTS-S--EEE---

Nearest PDB structures (foldseek):
  4emi-assembly1_A  TM=8.788E-01  e=2.834E-02  Pseudomonas putida
  8d3j-assembly1_A  TM=7.508E-01  e=1.703E-02  Homo sapiens
  8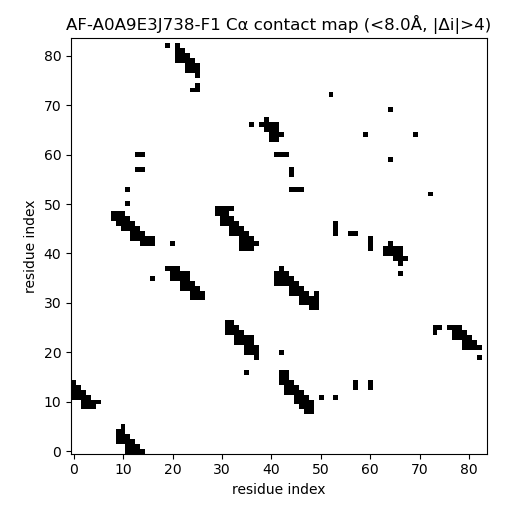d3e-assembly1_B  TM=7.923E-01  e=2.531E-02  Homo sapiens
  8d3i-assembly1_A  TM=7.518E-01  e=3.979E-02  Homo sapiens
  8d3k-assembly1_A  TM=7.863E-01  e=8.786E-02  Homo sapiens

Radius of gyration: 12.04 Å; Cα contacts (8 Å, |Δi|>4): 152; chains: 1; bounding box: 27×30×34 Å

Mean predicted aligned error: 4.98 Å

pLDDT: mean 87.34, std 13.66, range [34.66, 97.81]